Protein AF-A0A512NQ22-F1 (afdb_monomer_lite)

Organism: NCBI:txid1230389

Radius of gyration: 15.25 Å; chains: 1; bounding box: 31×58×37 Å

pLDDT: mean 81.14, std 15.88, range [39.25, 93.25]

Secondary structure (DSSP, 8-state):
---------------HHHHHHHHHHHHHHHHHTT-PPPHHHHHHHHHHHHHHHTT-HHHHHHHHHHHHTTPPPPHHHHHS---S-PPPHHHHHHHHHHHTT---

Sequence (104 aa):
MTGLAEPATSDQELSRAALAQRISKLLAALERAKRQPNRREAYHLREALEMIENERYVDAEAAVIKAEHLAPLPAHVAKLVPTNNVWGIKQIREALDRLEGREQ

Foldseek 3Di:
DDDDDDDDDDPPVLALVVLLVLVVVVLVVCVVVVHWQDLFLLVLLVQLLVCSVVVVSVSSVVSSVSNVVSNDDDPVVVPPDPPVCRDTSVRSVVSSCVSVVVDD

Structure (mmCIF, N/CA/C/O backbone):
data_AF-A0A512NQ22-F1
#
_entry.id   AF-A0A512NQ22-F1
#
loop_
_atom_site.group_PDB
_atom_site.id
_atom_site.type_symbol
_atom_site.label_atom_id
_atom_site.label_alt_id
_atom_site.label_comp_id
_atom_site.label_asym_id
_atom_site.label_entity_id
_atom_site.label_seq_id
_atom_site.pdbx_PDB_ins_code
_atom_site.Cartn_x
_atom_site.Cartn_y
_atom_site.Cartn_z
_atom_site.occupancy
_atom_site.B_iso_or_equiv
_atom_site.auth_seq_id
_atom_site.auth_comp_id
_atom_site.auth_asym_id
_atom_site.auth_atom_id
_atom_site.pdbx_PDB_model_num
ATOM 1 N N . MET A 1 1 ? -14.022 -40.055 8.599 1.00 39.25 1 MET A N 1
ATOM 2 C CA . MET A 1 1 ? -12.965 -39.920 7.578 1.00 39.25 1 MET A CA 1
ATOM 3 C C . MET A 1 1 ? -12.504 -38.477 7.605 1.00 39.25 1 MET A C 1
ATOM 5 O O . MET A 1 1 ? -13.342 -37.615 7.405 1.00 39.25 1 MET A O 1
ATOM 9 N N . THR A 1 2 ? -11.239 -38.283 7.988 1.00 43.94 2 THR A N 1
ATOM 10 C CA . THR A 1 2 ? -10.315 -37.174 7.666 1.00 43.94 2 THR A CA 1
ATOM 11 C C . THR A 1 2 ? -10.954 -35.788 7.468 1.00 43.94 2 THR A C 1
ATOM 13 O O . THR A 1 2 ? -11.649 -35.570 6.492 1.00 43.94 2 THR A O 1
ATOM 16 N N . GLY A 1 3 ? -10.783 -34.798 8.340 1.00 43.62 3 GLY A N 1
ATOM 17 C CA . GLY A 1 3 ? -9.547 -34.415 9.013 1.00 43.62 3 GLY A CA 1
ATOM 18 C C . GLY A 1 3 ? -9.010 -33.131 8.375 1.00 43.62 3 GLY A C 1
ATOM 19 O O . GLY A 1 3 ? -8.501 -33.183 7.265 1.00 43.62 3 GLY A O 1
ATOM 20 N N . LEU A 1 4 ? -9.112 -32.034 9.133 1.00 57.84 4 LEU A N 1
ATOM 21 C CA . LEU A 1 4 ? -8.156 -30.923 9.207 1.00 57.84 4 LEU A CA 1
ATOM 22 C C . LEU A 1 4 ? -7.866 -30.119 7.928 1.00 57.84 4 LEU A C 1
ATOM 24 O O . LEU A 1 4 ? -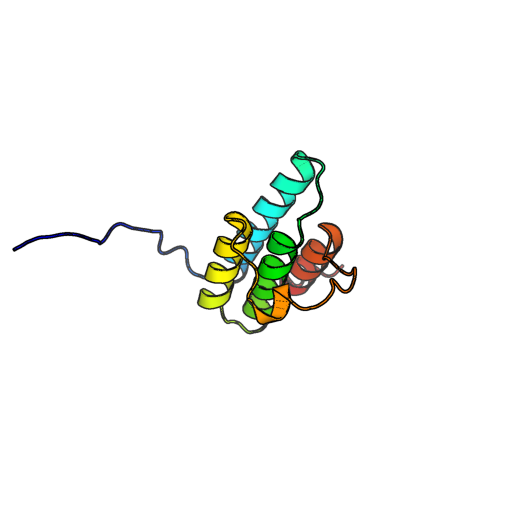7.021 -30.492 7.120 1.00 57.84 4 LEU A O 1
ATOM 28 N N . ALA A 1 5 ? -8.433 -28.910 7.883 1.00 46.50 5 ALA A N 1
ATOM 29 C CA . ALA A 1 5 ? -7.727 -27.726 7.393 1.00 46.50 5 ALA A CA 1
ATOM 30 C C . ALA A 1 5 ? -8.293 -26.446 8.038 1.00 46.50 5 ALA A C 1
ATOM 32 O O . ALA A 1 5 ? -8.768 -2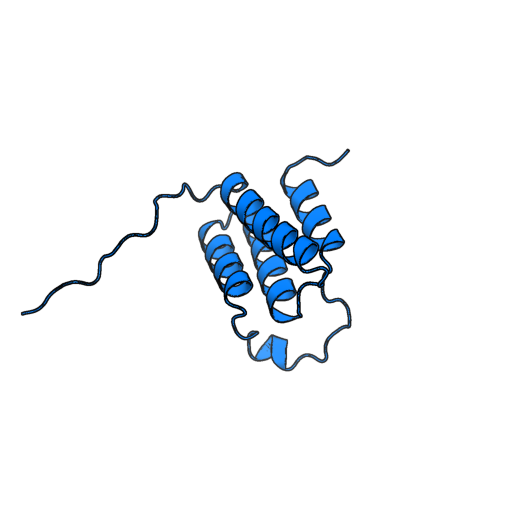5.552 7.350 1.00 46.50 5 ALA A O 1
ATOM 33 N N . GLU A 1 6 ? -8.229 -26.348 9.365 1.00 58.47 6 GLU A N 1
ATOM 34 C CA . GLU A 1 6 ? -8.018 -25.039 9.986 1.00 58.47 6 GLU A CA 1
ATOM 35 C C . GLU A 1 6 ? -6.584 -25.028 10.504 1.00 58.47 6 GLU A C 1
ATOM 37 O O . GLU A 1 6 ? -6.212 -25.855 11.342 1.00 58.47 6 GLU A O 1
ATOM 42 N N . PRO A 1 7 ? -5.752 -24.137 9.955 1.00 49.16 7 PRO A N 1
ATOM 43 C CA . PRO A 1 7 ? -4.839 -23.434 10.831 1.00 49.16 7 PRO A CA 1
ATOM 44 C C . PRO A 1 7 ? -4.823 -21.935 10.521 1.00 49.16 7 PRO A C 1
ATOM 46 O O . PRO A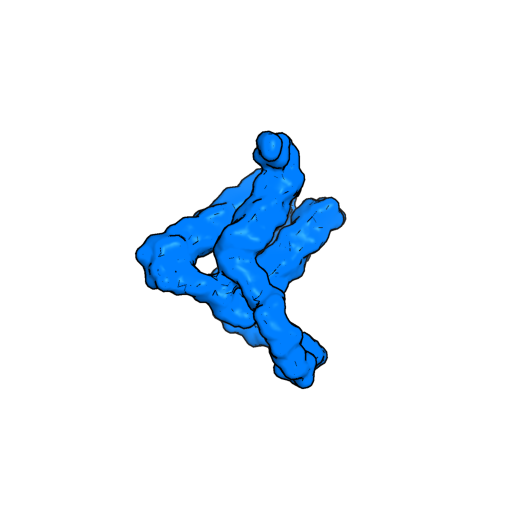 1 7 ? -4.377 -21.502 9.464 1.00 49.16 7 PRO A O 1
ATOM 49 N N . ALA A 1 8 ? -5.296 -21.181 11.515 1.00 51.06 8 ALA A N 1
ATOM 50 C CA . ALA A 1 8 ? -4.751 -19.922 12.004 1.00 51.06 8 ALA A CA 1
ATOM 51 C C . ALA A 1 8 ? -4.156 -18.947 10.978 1.00 51.06 8 ALA A C 1
ATOM 53 O O . ALA A 1 8 ? -3.035 -19.113 10.494 1.00 51.06 8 ALA A O 1
ATOM 54 N N . THR A 1 9 ? -4.789 -17.787 10.843 1.00 42.75 9 THR A N 1
ATOM 55 C CA . THR A 1 9 ? -4.010 -16.551 10.765 1.00 42.75 9 THR A CA 1
ATOM 56 C C . THR A 1 9 ? -4.796 -15.461 11.465 1.00 42.75 9 THR A C 1
ATOM 58 O O . THR A 1 9 ? -5.862 -15.088 11.007 1.00 42.75 9 THR A O 1
ATOM 61 N N . SER A 1 10 ? -4.282 -15.082 12.636 1.00 45.09 10 SER A N 1
ATOM 62 C CA . SER A 1 10 ? -4.523 -13.858 13.393 1.00 45.09 10 SER A CA 1
ATOM 63 C C . SER A 1 10 ? -5.852 -13.154 13.128 1.00 45.09 10 SER A C 1
ATOM 65 O O . SER A 1 10 ? -6.021 -12.540 12.080 1.00 45.09 10 SER A O 1
ATOM 67 N N . ASP A 1 11 ? -6.713 -13.109 14.146 1.00 44.66 11 ASP A N 1
ATOM 68 C CA . ASP A 1 11 ? -7.743 -12.075 14.319 1.00 44.66 11 ASP A CA 1
ATOM 69 C C . ASP A 1 11 ? -7.034 -10.715 14.510 1.00 44.66 11 ASP A C 1
ATOM 71 O O . ASP A 1 11 ? -7.018 -10.091 15.569 1.00 44.66 11 ASP A O 1
ATOM 75 N N . GLN A 1 12 ? -6.243 -10.326 13.513 1.00 53.69 12 GLN A N 1
ATOM 76 C CA . GLN A 1 12 ? -5.619 -9.036 13.434 1.00 53.69 12 GLN A CA 1
ATOM 77 C C . GLN A 1 12 ? -6.753 -8.157 12.955 1.00 53.69 12 GLN A C 1
ATOM 79 O O . GLN A 1 12 ? -7.050 -8.147 11.765 1.00 53.69 12 GLN A O 1
ATOM 84 N N . GLU A 1 13 ? -7.426 -7.522 13.913 1.00 60.47 13 GLU A N 1
ATOM 85 C CA . GLU A 1 13 ? -8.538 -6.606 13.692 1.00 60.47 13 GLU A CA 1
ATOM 86 C C . GLU A 1 13 ? -8.269 -5.820 12.405 1.00 60.47 13 GLU A C 1
ATOM 88 O O . GLU A 1 13 ? -7.305 -5.039 12.338 1.00 60.47 13 GLU A O 1
ATOM 93 N N . LEU A 1 14 ? -9.032 -6.150 11.351 1.00 76.81 14 LEU A N 1
ATOM 94 C CA . LEU A 1 14 ? -8.846 -5.631 9.999 1.00 76.81 14 LEU A CA 1
ATOM 95 C C . LEU A 1 14 ? -9.228 -4.164 10.016 1.00 76.81 14 LEU A C 1
ATOM 97 O O . LEU A 1 14 ? -10.328 -3.755 9.662 1.00 76.81 14 LEU A O 1
ATOM 101 N N . SER A 1 15 ? -8.286 -3.381 10.510 1.00 84.19 15 SER A N 1
ATOM 102 C CA . SER A 1 15 ? -8.408 -1.966 10.724 1.00 84.19 15 SER A CA 1
ATOM 103 C C . SER A 1 15 ? -7.560 -1.263 9.691 1.00 84.19 15 SER A C 1
ATOM 105 O O . SER A 1 15 ? -6.476 -1.704 9.284 1.00 84.19 15 SER A O 1
ATOM 107 N N . ARG A 1 16 ? -8.039 -0.085 9.322 1.00 86.44 16 ARG A N 1
ATOM 108 C CA . ARG A 1 16 ? -7.303 0.872 8.514 1.00 86.44 16 ARG A CA 1
ATOM 109 C C . ARG A 1 16 ? -5.856 1.065 9.007 1.00 86.44 16 ARG A C 1
ATOM 111 O O . ARG A 1 16 ? -4.940 1.095 8.191 1.00 86.44 16 ARG A O 1
ATOM 118 N N . ALA A 1 17 ? -5.640 1.137 10.324 1.00 87.56 17 ALA A N 1
ATOM 119 C CA . ALA A 1 17 ? -4.314 1.306 10.923 1.00 87.56 17 ALA A CA 1
ATOM 120 C C . ALA A 1 17 ? -3.409 0.071 10.751 1.00 87.56 17 ALA A C 1
ATOM 122 O O . ALA A 1 17 ? -2.240 0.216 10.390 1.00 87.56 17 ALA A O 1
ATOM 123 N N . ALA A 1 18 ? -3.936 -1.141 10.958 1.00 90.25 18 ALA A N 1
ATOM 124 C CA . ALA A 1 18 ? -3.172 -2.377 10.776 1.00 90.25 18 ALA A CA 1
ATOM 125 C C . ALA A 1 18 ? -2.721 -2.559 9.316 1.00 90.25 18 ALA A C 1
ATOM 127 O O . ALA A 1 18 ? -1.557 -2.880 9.053 1.00 90.25 18 ALA A O 1
ATOM 128 N N . LEU A 1 19 ? -3.619 -2.289 8.366 1.00 91.00 19 LEU A N 1
ATOM 129 C CA . LEU A 1 19 ? -3.327 -2.363 6.934 1.00 91.00 19 LEU A CA 1
ATOM 130 C C . LEU A 1 19 ? -2.316 -1.292 6.504 1.00 91.00 19 LEU A C 1
ATOM 132 O O . LEU A 1 19 ? -1.327 -1.613 5.841 1.00 91.00 19 LEU A O 1
ATOM 136 N N . ALA A 1 20 ? -2.493 -0.045 6.951 1.00 90.38 20 ALA A N 1
ATOM 137 C CA . ALA A 1 20 ? -1.548 1.040 6.684 1.00 90.38 20 ALA A CA 1
ATOM 138 C C . ALA A 1 20 ? -0.143 0.731 7.230 1.00 90.38 20 ALA A C 1
ATOM 140 O O . ALA A 1 20 ? 0.863 0.936 6.541 1.00 90.38 20 ALA A O 1
ATOM 141 N N . GLN A 1 21 ? -0.056 0.163 8.438 1.00 91.50 21 GLN A N 1
ATOM 142 C CA . GLN A 1 21 ? 1.215 -0.253 9.027 1.00 91.50 21 GLN A CA 1
ATOM 143 C C . GLN A 1 21 ? 1.896 -1.350 8.197 1.00 91.50 21 GLN A C 1
ATOM 145 O O . GLN A 1 21 ? 3.119 -1.341 8.032 1.00 91.50 21 GLN A O 1
ATOM 150 N N . ARG A 1 22 ? 1.125 -2.301 7.666 1.00 92.94 22 ARG A N 1
ATOM 151 C CA . ARG A 1 22 ? 1.642 -3.407 6.854 1.00 92.94 22 ARG A CA 1
ATOM 152 C C . ARG A 1 22 ? 2.180 -2.919 5.507 1.00 92.94 22 ARG A C 1
ATOM 154 O O . ARG A 1 22 ? 3.316 -3.247 5.162 1.00 92.94 22 ARG A O 1
ATOM 161 N N . ILE A 1 23 ? 1.451 -2.032 4.825 1.00 93.06 23 ILE A N 1
ATOM 162 C CA . ILE A 1 23 ? 1.939 -1.362 3.607 1.00 93.06 23 ILE A CA 1
ATOM 163 C C . ILE A 1 23 ? 3.211 -0.560 3.919 1.00 93.06 23 ILE A C 1
ATOM 165 O O . ILE A 1 23 ? 4.203 -0.671 3.201 1.00 93.06 23 ILE A O 1
ATOM 169 N N . SER A 1 24 ? 3.237 0.175 5.034 1.00 92.44 24 SER A N 1
ATOM 170 C CA . SER A 1 24 ? 4.418 0.943 5.457 1.00 92.44 24 SER A CA 1
ATOM 171 C C . SER A 1 24 ? 5.649 0.057 5.682 1.00 92.44 24 SER A C 1
ATOM 173 O O . SER A 1 24 ? 6.755 0.411 5.271 1.00 92.44 24 SER A O 1
ATOM 175 N N . LYS A 1 25 ? 5.480 -1.123 6.295 1.00 93.25 25 LYS A N 1
ATOM 176 C CA . LYS A 1 25 ? 6.566 -2.104 6.472 1.00 93.25 25 LYS A CA 1
ATOM 177 C C . LYS A 1 25 ? 7.088 -2.619 5.132 1.00 93.25 25 LYS A C 1
ATOM 179 O O . LYS A 1 25 ? 8.307 -2.721 4.972 1.00 93.25 25 LYS A O 1
ATOM 184 N N . LEU A 1 26 ? 6.195 -2.905 4.182 1.00 91.00 26 LEU A N 1
ATOM 185 C CA . LEU A 1 26 ? 6.582 -3.314 2.833 1.00 91.00 26 LEU A CA 1
ATOM 186 C C . LEU A 1 26 ? 7.392 -2.210 2.142 1.00 91.00 26 LEU A C 1
ATOM 188 O O . LEU A 1 26 ? 8.495 -2.478 1.671 1.00 91.00 26 LEU A O 1
ATOM 192 N N . LEU A 1 27 ? 6.912 -0.963 2.162 1.00 92.31 27 LEU A N 1
ATOM 193 C CA . LEU A 1 27 ? 7.641 0.179 1.598 1.00 92.31 27 LEU A CA 1
ATOM 194 C C . LEU A 1 27 ? 9.028 0.342 2.231 1.00 92.31 27 LEU A C 1
ATOM 196 O O . LEU A 1 27 ? 10.018 0.448 1.512 1.00 92.31 27 LEU A O 1
ATOM 200 N N . ALA A 1 28 ? 9.131 0.250 3.557 1.00 92.81 28 ALA A N 1
ATOM 201 C CA . ALA A 1 28 ? 10.415 0.331 4.246 1.00 92.81 28 ALA A CA 1
ATOM 202 C C . ALA A 1 28 ? 11.374 -0.813 3.855 1.00 92.81 28 ALA A C 1
ATOM 204 O O . ALA A 1 28 ? 12.594 -0.639 3.873 1.00 92.81 28 ALA A O 1
ATOM 205 N N . ALA A 1 29 ? 10.864 -2.001 3.511 1.00 92.12 29 ALA A N 1
ATOM 206 C CA . ALA A 1 29 ? 11.685 -3.090 2.980 1.00 92.12 29 ALA A CA 1
ATOM 207 C C . ALA A 1 29 ? 12.194 -2.781 1.559 1.00 92.12 29 ALA A C 1
ATOM 209 O O . ALA A 1 29 ? 13.365 -3.034 1.264 1.00 92.12 29 ALA A O 1
ATOM 210 N N . LEU A 1 30 ? 11.356 -2.176 0.708 1.00 91.00 30 LEU A N 1
ATOM 211 C CA . LEU A 1 30 ? 11.746 -1.704 -0.628 1.00 91.00 30 LEU A CA 1
ATOM 212 C C . LEU A 1 30 ? 12.832 -0.622 -0.559 1.00 91.00 30 LEU A C 1
ATOM 214 O O . LEU A 1 30 ? 13.837 -0.708 -1.269 1.00 91.00 30 LEU A O 1
ATOM 218 N N . GLU A 1 31 ? 12.667 0.352 0.341 1.00 92.00 31 GLU A N 1
ATOM 219 C CA . GLU A 1 31 ? 13.634 1.432 0.569 1.00 92.00 31 GLU A CA 1
ATOM 220 C C . GLU A 1 31 ? 14.980 0.889 1.056 1.00 92.00 31 GLU A C 1
ATOM 222 O O . GLU A 1 31 ? 16.026 1.258 0.518 1.00 92.00 31 GLU A O 1
ATOM 227 N N . ARG A 1 32 ? 14.973 -0.046 2.020 1.00 92.50 32 ARG A N 1
ATOM 228 C CA . ARG A 1 32 ? 16.201 -0.714 2.491 1.00 92.50 32 ARG A CA 1
ATOM 229 C C . ARG A 1 32 ? 16.907 -1.475 1.373 1.00 92.50 32 ARG A C 1
ATOM 231 O O . ARG A 1 32 ? 18.133 -1.451 1.301 1.00 92.50 32 ARG A O 1
ATOM 238 N N . ALA A 1 33 ? 16.142 -2.104 0.485 1.00 91.19 33 ALA A N 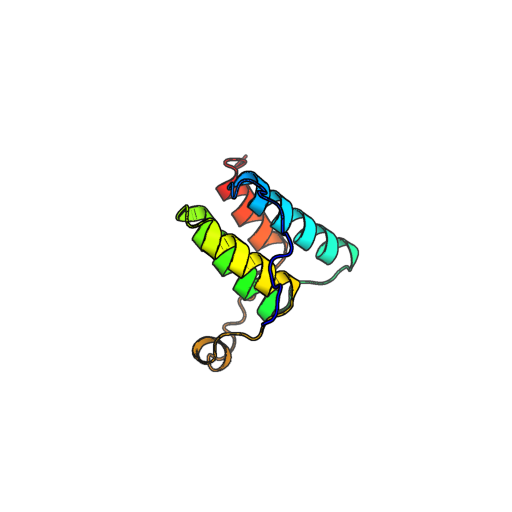1
ATOM 239 C CA . ALA A 1 33 ? 16.662 -2.776 -0.701 1.00 91.19 33 ALA A CA 1
ATOM 240 C C . ALA A 1 33 ? 17.057 -1.806 -1.837 1.00 91.19 33 ALA A C 1
ATOM 242 O O . ALA A 1 33 ? 17.514 -2.264 -2.883 1.00 91.19 33 ALA A O 1
ATOM 243 N N . LYS A 1 34 ? 16.891 -0.485 -1.653 1.00 90.06 34 LYS A N 1
ATOM 244 C CA . LYS A 1 34 ? 17.166 0.572 -2.644 1.00 90.06 34 LYS A CA 1
ATOM 245 C C . LYS A 1 34 ? 16.486 0.324 -3.996 1.00 90.06 34 LYS A C 1
ATOM 247 O O . LYS A 1 34 ? 17.033 0.671 -5.043 1.00 90.06 34 LYS A O 1
ATOM 252 N N . ARG A 1 35 ? 15.292 -0.276 -3.983 1.00 90.94 35 ARG A N 1
ATOM 253 C CA . ARG A 1 35 ? 14.532 -0.614 -5.193 1.00 90.94 35 ARG A CA 1
ATOM 254 C C . ARG A 1 35 ? 13.173 0.061 -5.193 1.00 90.94 35 ARG A C 1
ATOM 256 O O . ARG A 1 35 ? 12.560 0.216 -4.147 1.00 90.94 35 ARG A O 1
ATOM 263 N N . GLN A 1 36 ? 12.678 0.401 -6.376 1.00 89.81 36 GLN A N 1
ATOM 264 C CA . GLN A 1 36 ? 11.280 0.792 -6.539 1.00 89.81 36 GLN A CA 1
ATOM 265 C C . GLN A 1 36 ? 10.371 -0.451 -6.525 1.00 89.81 36 GLN A C 1
ATOM 267 O O . GLN A 1 36 ? 10.838 -1.551 -6.856 1.00 89.81 36 GLN A O 1
ATOM 272 N N . PRO A 1 37 ? 9.087 -0.304 -6.150 1.00 88.50 37 PRO A N 1
ATOM 273 C CA . PRO A 1 37 ? 8.100 -1.347 -6.371 1.00 88.50 37 PRO A CA 1
ATOM 274 C C . PRO A 1 37 ? 8.018 -1.662 -7.865 1.00 88.50 37 PRO A C 1
ATOM 276 O O . PRO A 1 37 ? 8.035 -0.776 -8.723 1.00 88.50 37 PRO A O 1
ATOM 279 N N . ASN A 1 38 ? 7.936 -2.944 -8.186 1.00 89.06 38 ASN A N 1
ATOM 280 C CA . ASN A 1 38 ? 7.673 -3.376 -9.546 1.00 89.06 38 ASN A CA 1
ATOM 281 C C . ASN A 1 38 ? 6.197 -3.142 -9.910 1.00 89.06 38 ASN A C 1
ATOM 283 O O . ASN A 1 38 ? 5.355 -2.838 -9.066 1.00 89.06 38 ASN A O 1
ATOM 287 N N . ARG A 1 39 ? 5.860 -3.337 -11.190 1.00 86.50 39 ARG A N 1
ATOM 288 C CA . ARG A 1 39 ? 4.497 -3.131 -11.703 1.00 86.50 39 ARG A CA 1
ATOM 289 C C . ARG A 1 39 ? 3.429 -3.931 -10.940 1.00 86.50 39 ARG A C 1
ATOM 291 O O . ARG A 1 39 ? 2.310 -3.451 -10.819 1.00 86.50 39 ARG A O 1
ATOM 298 N N . ARG A 1 40 ? 3.752 -5.136 -10.456 1.00 89.69 40 ARG A N 1
ATOM 299 C CA . ARG A 1 40 ? 2.807 -5.994 -9.720 1.00 89.69 40 ARG A CA 1
ATOM 300 C C . ARG A 1 40 ? 2.588 -5.475 -8.306 1.00 89.69 40 ARG A C 1
ATOM 302 O O . ARG A 1 40 ? 1.447 -5.306 -7.901 1.00 89.69 40 ARG A O 1
ATOM 309 N N . GLU A 1 41 ? 3.678 -5.176 -7.603 1.00 90.62 41 GLU A N 1
ATOM 310 C CA . GLU A 1 41 ? 3.646 -4.593 -6.257 1.00 90.62 41 GLU A CA 1
ATOM 311 C C . GLU A 1 41 ? 2.868 -3.281 -6.271 1.00 90.62 41 GLU A C 1
ATOM 313 O O . GLU A 1 41 ? 1.914 -3.132 -5.521 1.00 90.62 41 GLU A O 1
ATOM 318 N N . ALA A 1 42 ? 3.219 -2.362 -7.172 1.00 90.75 42 ALA A N 1
ATOM 319 C CA . ALA A 1 42 ? 2.569 -1.061 -7.267 1.00 90.75 42 ALA A CA 1
ATOM 320 C C . ALA A 1 42 ? 1.075 -1.167 -7.607 1.00 90.75 42 ALA A C 1
ATOM 322 O O . ALA A 1 42 ? 0.276 -0.405 -7.072 1.00 90.75 42 ALA A O 1
ATOM 323 N N . TYR A 1 43 ? 0.690 -2.109 -8.475 1.00 90.50 43 TYR A N 1
ATOM 324 C CA . TYR A 1 43 ? -0.714 -2.337 -8.818 1.00 90.50 43 TYR A CA 1
ATOM 325 C C . TYR A 1 43 ? -1.522 -2.807 -7.605 1.00 90.50 43 TYR A C 1
ATOM 327 O O . TYR A 1 43 ? -2.505 -2.169 -7.243 1.00 90.50 43 TYR A O 1
ATOM 335 N N . HIS A 1 44 ? -1.074 -3.878 -6.946 1.00 91.88 44 HIS A N 1
ATOM 336 C CA . HIS A 1 44 ? -1.785 -4.443 -5.797 1.00 91.88 44 HIS A CA 1
ATOM 337 C C . HIS A 1 44 ? -1.761 -3.497 -4.589 1.00 91.88 44 HIS A C 1
ATOM 339 O O . HIS A 1 44 ? -2.733 -3.424 -3.847 1.00 91.88 44 HIS A O 1
ATOM 345 N N . LEU A 1 45 ? -0.688 -2.717 -4.413 1.00 92.50 45 LEU A N 1
ATOM 346 C CA . LEU A 1 45 ? -0.625 -1.673 -3.387 1.00 92.50 45 LEU A CA 1
ATOM 347 C C . LEU A 1 45 ? -1.608 -0.538 -3.655 1.00 92.50 45 LEU A C 1
ATOM 349 O O . LEU A 1 45 ? -2.235 -0.049 -2.721 1.00 92.50 45 LEU A O 1
ATOM 353 N N . ARG A 1 46 ? -1.773 -0.136 -4.915 1.00 91.94 46 ARG A N 1
ATOM 354 C CA . ARG A 1 46 ? -2.785 0.850 -5.286 1.00 91.94 46 ARG A CA 1
ATOM 355 C C . ARG A 1 46 ? -4.196 0.319 -5.035 1.00 91.94 46 ARG A C 1
ATOM 357 O O . ARG A 1 46 ? -4.984 1.029 -4.423 1.00 91.94 46 ARG A O 1
ATOM 364 N N . GLU A 1 47 ? -4.494 -0.914 -5.447 1.00 92.19 47 GLU A N 1
ATOM 365 C CA . GLU A 1 47 ? -5.787 -1.544 -5.140 1.00 92.19 47 GLU A CA 1
ATOM 366 C C . GLU A 1 47 ? -6.026 -1.596 -3.627 1.00 92.19 47 GLU A C 1
ATOM 368 O O . GLU A 1 47 ? -7.108 -1.249 -3.169 1.00 92.19 47 GLU A O 1
ATOM 373 N N . ALA A 1 48 ? -5.014 -1.962 -2.834 1.00 93.12 48 ALA A N 1
ATOM 374 C CA . ALA A 1 48 ? -5.134 -1.985 -1.381 1.00 93.12 48 ALA A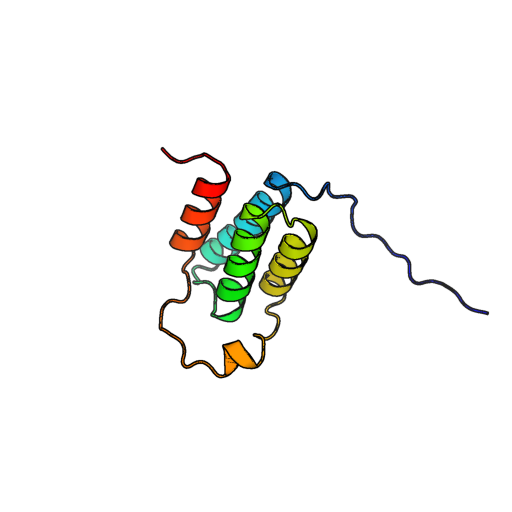 CA 1
ATOM 375 C C . ALA A 1 48 ? -5.491 -0.607 -0.807 1.00 93.12 48 ALA A C 1
ATOM 377 O O . ALA A 1 48 ? -6.382 -0.516 0.033 1.00 93.12 48 ALA A O 1
ATOM 378 N N . LEU A 1 49 ? -4.836 0.462 -1.270 1.00 92.56 49 LEU A N 1
ATOM 379 C CA . LEU A 1 49 ? -5.125 1.830 -0.831 1.00 92.56 49 LEU A CA 1
ATOM 380 C C . LEU A 1 49 ? -6.554 2.253 -1.188 1.00 92.56 49 LEU A C 1
ATOM 382 O O . LEU A 1 49 ? -7.269 2.733 -0.313 1.00 92.56 49 LEU A O 1
ATOM 386 N N . GLU A 1 50 ? -6.991 2.002 -2.425 1.00 92.56 50 GLU A N 1
ATOM 387 C CA . GLU A 1 50 ? -8.365 2.282 -2.867 1.00 92.56 50 GLU A CA 1
ATOM 388 C C . GLU A 1 50 ? -9.388 1.500 -2.015 1.00 92.56 50 GLU A C 1
ATOM 390 O O . GLU A 1 50 ? -10.419 2.040 -1.619 1.00 92.56 50 GLU A O 1
ATOM 395 N N . MET A 1 51 ? -9.106 0.244 -1.656 1.00 92.81 51 MET A N 1
ATOM 396 C CA . MET A 1 51 ? -9.987 -0.543 -0.783 1.00 92.81 51 MET A CA 1
ATOM 397 C C . MET A 1 51 ? -10.010 -0.020 0.661 1.00 92.81 51 MET A C 1
ATOM 399 O O . MET A 1 51 ? -11.072 -0.023 1.281 1.00 92.81 51 MET A O 1
ATOM 403 N N . ILE A 1 52 ? -8.882 0.467 1.191 1.00 91.75 52 ILE A N 1
ATOM 404 C CA . ILE A 1 52 ? -8.827 1.099 2.521 1.00 91.75 52 ILE A CA 1
ATOM 405 C C . ILE A 1 52 ? -9.645 2.397 2.537 1.00 91.75 52 ILE A C 1
ATOM 407 O O . ILE A 1 52 ? -10.369 2.627 3.505 1.00 91.75 52 ILE A O 1
ATOM 411 N N . GLU A 1 53 ? -9.553 3.219 1.484 1.00 90.31 53 GLU A N 1
ATOM 412 C CA . GLU A 1 53 ? -10.348 4.452 1.330 1.00 90.31 53 GLU A CA 1
ATOM 413 C C . GLU A 1 53 ? -11.854 4.165 1.326 1.00 90.31 53 GLU A C 1
ATOM 415 O O . GLU A 1 53 ? -12.630 4.938 1.878 1.00 90.31 53 GLU A O 1
ATOM 420 N N . ASN A 1 54 ? -12.263 3.032 0.753 1.00 90.88 54 ASN A N 1
ATOM 421 C CA . ASN A 1 54 ? -13.662 2.606 0.677 1.00 90.88 54 ASN A CA 1
ATOM 422 C C . ASN A 1 54 ? -14.105 1.716 1.857 1.00 90.88 54 ASN A C 1
ATOM 424 O O . ASN A 1 54 ? -15.130 1.048 1.752 1.00 90.88 54 ASN A O 1
ATOM 428 N N . GLU A 1 55 ? -13.330 1.651 2.946 1.00 90.75 55 GLU A N 1
ATOM 429 C CA . GLU A 1 55 ? -13.618 0.833 4.143 1.00 90.75 55 GLU A CA 1
ATOM 430 C C . GLU A 1 55 ? -13.752 -0.683 3.869 1.00 90.75 55 GLU A C 1
ATOM 432 O O . GLU A 1 55 ? -14.262 -1.457 4.680 1.00 90.75 55 GLU A O 1
ATOM 437 N N . ARG A 1 56 ? -13.234 -1.154 2.729 1.00 92.44 56 ARG A N 1
ATOM 438 C CA . ARG A 1 56 ? -13.245 -2.562 2.311 1.00 92.44 56 ARG A CA 1
ATOM 439 C C . ARG A 1 56 ? -12.006 -3.291 2.826 1.00 92.44 56 ARG A C 1
ATOM 441 O O . ARG A 1 56 ? -11.139 -3.704 2.057 1.00 92.44 56 ARG A O 1
ATOM 448 N N . TYR A 1 57 ? -11.903 -3.452 4.143 1.00 91.38 57 TYR A N 1
ATOM 449 C CA . TYR A 1 57 ? -10.665 -3.924 4.782 1.00 91.38 57 TYR A CA 1
ATOM 450 C C . TYR A 1 57 ? -10.274 -5.371 4.439 1.00 91.38 57 TYR A C 1
ATOM 452 O O . TYR A 1 57 ? -9.088 -5.658 4.301 1.00 91.38 57 TYR A O 1
ATOM 460 N N . VAL A 1 58 ? -11.244 -6.264 4.224 1.00 90.94 58 VAL A N 1
ATOM 461 C CA . VAL A 1 58 ? -10.982 -7.653 3.793 1.00 90.94 58 VAL A CA 1
ATOM 462 C C . VAL A 1 58 ? -10.375 -7.688 2.386 1.00 90.94 58 VAL A C 1
ATOM 464 O O . VAL A 1 58 ? -9.390 -8.382 2.131 1.00 90.94 58 VAL A O 1
ATOM 467 N N . ASP A 1 59 ? -10.924 -6.891 1.467 1.00 91.31 59 ASP A N 1
ATOM 468 C CA . ASP A 1 59 ? -10.409 -6.794 0.099 1.00 91.31 59 ASP A CA 1
ATOM 469 C C . ASP A 1 59 ? -9.037 -6.112 0.064 1.00 91.31 59 ASP A C 1
ATOM 471 O O . ASP A 1 59 ? -8.150 -6.523 -0.690 1.00 91.31 59 ASP A O 1
ATOM 475 N N . ALA A 1 60 ? -8.848 -5.096 0.910 1.00 92.12 60 ALA A N 1
ATOM 476 C CA . ALA A 1 60 ? -7.568 -4.430 1.089 1.00 92.12 60 ALA A CA 1
ATOM 477 C C . ALA A 1 60 ? -6.493 -5.400 1.585 1.00 92.12 60 ALA A C 1
ATOM 479 O O . ALA A 1 60 ? -5.390 -5.415 1.041 1.00 92.12 60 ALA A O 1
ATOM 480 N N . GLU A 1 61 ? -6.803 -6.243 2.571 1.00 92.69 61 GLU A N 1
ATOM 481 C CA . GLU A 1 61 ? -5.869 -7.257 3.052 1.00 92.69 61 GLU A CA 1
ATOM 482 C C . GLU A 1 61 ? -5.463 -8.220 1.933 1.00 92.69 61 GLU A C 1
ATOM 484 O O . GLU A 1 61 ? -4.270 -8.453 1.710 1.00 92.69 61 GLU A O 1
ATOM 489 N N . ALA A 1 62 ? -6.439 -8.735 1.185 1.00 93.06 62 ALA A N 1
ATOM 490 C CA . ALA A 1 62 ? -6.172 -9.629 0.066 1.00 93.06 62 ALA A CA 1
ATOM 491 C C . ALA A 1 62 ? -5.273 -8.963 -0.992 1.00 93.06 62 ALA A C 1
ATOM 493 O O . ALA A 1 62 ? -4.401 -9.619 -1.569 1.00 93.06 62 ALA A O 1
ATOM 494 N N . ALA A 1 63 ? -5.453 -7.665 -1.241 1.00 91.12 63 ALA A N 1
ATOM 495 C CA . ALA A 1 63 ? -4.595 -6.889 -2.130 1.00 91.12 63 ALA A CA 1
ATOM 496 C C . ALA A 1 63 ? -3.173 -6.707 -1.560 1.00 91.12 63 ALA A C 1
ATOM 498 O O . ALA A 1 63 ? -2.198 -6.913 -2.285 1.00 91.12 63 ALA A O 1
ATOM 499 N N . VAL A 1 64 ? -3.017 -6.430 -0.261 1.00 92.00 64 VAL A N 1
ATOM 500 C CA . VAL A 1 64 ? -1.693 -6.358 0.391 1.00 92.00 64 VAL A CA 1
ATOM 501 C C . VAL A 1 64 ? -0.953 -7.693 0.287 1.00 92.00 64 VAL A C 1
ATOM 503 O O . VAL A 1 64 ? 0.207 -7.710 -0.121 1.00 92.00 64 VAL A O 1
ATOM 506 N N . ILE A 1 65 ? -1.627 -8.816 0.552 1.00 92.56 65 ILE A N 1
ATOM 507 C CA . ILE A 1 65 ? -1.051 -10.162 0.391 1.00 92.56 65 ILE A CA 1
ATOM 508 C C . ILE A 1 65 ? -0.588 -10.372 -1.057 1.00 92.56 65 ILE A C 1
ATOM 510 O O . ILE A 1 65 ? 0.534 -10.813 -1.307 1.00 92.56 65 ILE A O 1
ATOM 514 N N . LYS A 1 66 ? -1.414 -10.013 -2.046 1.00 92.00 66 LYS A N 1
ATOM 515 C CA . LYS A 1 66 ? -1.035 -10.117 -3.465 1.00 92.00 66 LYS A CA 1
ATOM 516 C C . LYS A 1 66 ? 0.200 -9.277 -3.804 1.00 92.00 66 LYS A C 1
ATOM 518 O O . LYS A 1 66 ? 1.034 -9.736 -4.589 1.00 92.00 66 LYS A O 1
ATOM 523 N N . ALA A 1 67 ? 0.335 -8.086 -3.218 1.00 90.75 67 ALA A N 1
ATOM 524 C CA . ALA A 1 67 ? 1.514 -7.241 -3.383 1.00 90.75 67 ALA A CA 1
ATOM 525 C C . ALA A 1 67 ? 2.769 -7.897 -2.789 1.00 90.75 67 ALA A C 1
ATOM 527 O O . ALA A 1 67 ? 3.780 -8.010 -3.482 1.00 90.75 67 ALA A O 1
ATOM 528 N N . GLU A 1 68 ? 2.684 -8.379 -1.546 1.00 90.19 68 GLU A N 1
ATOM 529 C CA . GLU A 1 68 ? 3.775 -9.060 -0.834 1.00 90.19 68 GLU A CA 1
ATOM 530 C C . GLU A 1 68 ? 4.256 -10.312 -1.589 1.00 90.19 68 GLU A C 1
ATOM 532 O O . GLU A 1 68 ? 5.457 -10.565 -1.686 1.00 90.19 68 GLU A O 1
ATOM 537 N N . HIS A 1 69 ? 3.326 -11.066 -2.181 1.00 91.06 69 HIS A N 1
ATOM 538 C CA . HIS A 1 69 ? 3.605 -12.308 -2.907 1.00 91.06 69 HIS A CA 1
ATOM 539 C C . HIS A 1 69 ? 3.890 -12.129 -4.407 1.00 91.06 69 HIS A C 1
ATOM 541 O O . HIS A 1 69 ? 4.038 -13.124 -5.122 1.00 91.06 69 HIS A O 1
ATOM 547 N N . LEU A 1 70 ? 3.969 -10.895 -4.918 1.00 86.31 70 LEU A N 1
ATOM 548 C CA . LEU A 1 70 ? 4.197 -10.617 -6.347 1.00 86.31 70 LEU A CA 1
ATOM 549 C C . LEU A 1 70 ? 3.182 -11.305 -7.277 1.00 86.31 70 LEU A C 1
ATOM 551 O O . LEU A 1 70 ? 3.527 -11.731 -8.395 1.00 86.31 70 LEU A O 1
ATOM 555 N N . ALA A 1 71 ? 1.933 -11.406 -6.815 1.00 85.94 71 ALA A N 1
ATOM 556 C CA . ALA A 1 71 ? 0.863 -12.094 -7.520 1.00 85.94 71 ALA A CA 1
ATOM 557 C C . ALA A 1 71 ? 0.697 -11.539 -8.946 1.00 85.94 71 ALA A C 1
ATOM 559 O O . ALA A 1 71 ? 0.908 -10.341 -9.187 1.00 85.94 71 ALA A O 1
ATOM 560 N N . PRO A 1 72 ? 0.336 -12.390 -9.921 1.00 85.50 72 PRO A N 1
ATOM 561 C CA . PRO A 1 72 ? 0.186 -11.954 -11.300 1.00 85.50 72 PRO A CA 1
ATOM 562 C C . PRO A 1 72 ? -0.859 -10.840 -11.412 1.00 85.50 72 PRO A C 1
ATOM 564 O O . PRO A 1 72 ? -1.852 -10.814 -10.686 1.00 85.50 72 PRO A O 1
ATOM 567 N N . LEU A 1 73 ? -0.626 -9.917 -12.346 1.00 83.00 73 LEU A N 1
ATOM 568 C CA . LEU A 1 73 ? -1.622 -8.906 -12.685 1.00 83.00 73 LEU A CA 1
ATOM 569 C C . LEU A 1 73 ? -2.851 -9.586 -13.300 1.00 83.00 73 LEU A C 1
ATOM 571 O O . LEU A 1 73 ? -2.687 -10.547 -14.063 1.00 83.00 73 LEU A O 1
ATOM 575 N N . PRO A 1 74 ? -4.063 -9.064 -13.057 1.00 81.69 74 PRO A N 1
ATOM 576 C CA . PRO A 1 74 ? -5.250 -9.507 -13.772 1.00 81.69 74 PRO A CA 1
ATOM 577 C C . PRO A 1 74 ? -5.041 -9.433 -15.289 1.00 81.69 74 PRO A C 1
ATOM 579 O O . PRO A 1 74 ? -4.432 -8.492 -15.800 1.00 81.69 74 PRO A O 1
ATOM 582 N N . ALA A 1 75 ? -5.565 -10.412 -16.032 1.00 79.06 75 ALA A N 1
ATOM 583 C CA . ALA A 1 75 ? -5.293 -10.558 -17.466 1.00 79.06 75 ALA A CA 1
ATOM 584 C C . ALA A 1 75 ? -5.664 -9.315 -18.297 1.00 79.06 75 ALA A C 1
ATOM 586 O O . ALA A 1 75 ? -4.999 -9.017 -19.288 1.00 79.06 75 ALA A O 1
ATOM 587 N N . HIS A 1 76 ? -6.701 -8.576 -17.891 1.00 75.81 76 HIS A N 1
ATOM 588 C CA . HIS A 1 76 ? -7.098 -7.329 -18.542 1.00 75.81 76 HIS A CA 1
ATOM 589 C C . HIS A 1 76 ? -6.077 -6.204 -18.300 1.00 75.81 76 HIS A C 1
ATOM 591 O O . HIS A 1 76 ? -5.743 -5.484 -19.233 1.00 75.81 76 HIS A O 1
ATOM 597 N N . VAL A 1 77 ? -5.495 -6.113 -17.099 1.00 76.25 77 VAL A N 1
ATOM 598 C CA . VAL A 1 77 ? -4.441 -5.139 -16.757 1.00 76.25 77 VAL A CA 1
ATOM 599 C C . VAL A 1 77 ? -3.106 -5.506 -17.394 1.00 76.25 77 VAL A C 1
ATOM 601 O O . VAL A 1 77 ? -2.382 -4.632 -17.864 1.00 76.25 77 VAL A O 1
ATOM 604 N N . ALA A 1 78 ? -2.772 -6.797 -17.437 1.00 75.25 78 ALA A N 1
ATOM 605 C CA . ALA A 1 78 ? -1.529 -7.284 -18.029 1.00 75.25 78 ALA A CA 1
ATOM 606 C C . ALA A 1 78 ? -1.426 -6.955 -19.530 1.00 75.25 78 ALA A C 1
ATOM 608 O O . ALA A 1 78 ? -0.331 -6.683 -20.021 1.00 75.25 78 ALA A O 1
ATOM 609 N N . LYS A 1 79 ? -2.567 -6.957 -20.236 1.00 72.94 79 LYS A N 1
ATOM 610 C CA . LYS A 1 79 ? -2.679 -6.642 -21.669 1.00 72.94 79 LYS A CA 1
ATOM 611 C C . LYS A 1 79 ? -2.674 -5.145 -21.975 1.00 72.94 79 LYS A C 1
ATOM 613 O O . LYS A 1 79 ? -2.411 -4.772 -23.115 1.00 72.94 79 LYS A O 1
ATOM 618 N N . LEU A 1 80 ? -2.948 -4.291 -20.988 1.00 70.62 80 LEU A N 1
ATOM 619 C CA . LEU A 1 80 ? -2.789 -2.852 -21.158 1.00 70.62 80 LEU A CA 1
ATOM 620 C C . LEU A 1 80 ? -1.291 -2.549 -21.265 1.00 70.62 80 LEU A C 1
ATOM 622 O O . LEU A 1 80 ? -0.504 -2.921 -20.380 1.00 70.62 80 LEU A O 1
ATOM 626 N N . VAL A 1 81 ? -0.903 -1.887 -22.364 1.00 59.31 81 VAL A N 1
ATOM 627 C CA . VAL A 1 81 ? 0.417 -1.255 -22.506 1.00 59.31 81 VAL A CA 1
ATOM 628 C C . VAL A 1 81 ? 0.658 -0.481 -21.216 1.00 59.31 81 VAL A C 1
ATOM 630 O O . VAL A 1 81 ? -0.258 0.228 -20.793 1.00 59.31 81 VAL A O 1
ATOM 633 N N . PRO A 1 82 ? 1.809 -0.651 -20.540 1.00 56.66 82 PRO A N 1
ATOM 634 C CA . PRO A 1 82 ? 2.056 0.060 -19.303 1.00 56.66 82 PRO A CA 1
ATOM 635 C C . PRO A 1 82 ? 1.997 1.550 -19.624 1.00 56.66 82 PRO A C 1
ATOM 637 O O . PRO A 1 82 ? 2.941 2.119 -20.167 1.00 56.66 82 PRO A O 1
ATOM 640 N N . THR A 1 83 ? 0.883 2.199 -19.292 1.00 54.41 83 THR A N 1
ATOM 641 C CA . THR A 1 83 ? 0.910 3.615 -18.976 1.00 54.41 83 THR A CA 1
ATOM 642 C C . THR A 1 83 ? 2.007 3.710 -17.933 1.00 54.41 83 THR A C 1
ATOM 644 O O . THR A 1 83 ? 1.940 3.031 -16.909 1.00 54.41 83 THR A O 1
ATOM 647 N N . ASN A 1 84 ? 3.082 4.418 -18.273 1.00 54.81 84 ASN A N 1
ATOM 648 C CA . ASN A 1 84 ? 4.385 4.432 -17.602 1.00 54.81 84 ASN A CA 1
ATOM 649 C C . ASN A 1 84 ? 4.338 5.033 -16.178 1.00 54.81 84 ASN A C 1
ATOM 651 O O . ASN A 1 84 ? 5.282 5.652 -15.710 1.00 54.81 84 ASN A O 1
ATOM 655 N N . ASN A 1 85 ? 3.202 4.902 -15.504 1.00 64.69 85 ASN A N 1
ATOM 656 C CA . ASN A 1 85 ? 2.841 5.511 -14.245 1.00 64.69 85 ASN A CA 1
ATOM 657 C C . ASN A 1 85 ? 2.736 4.420 -13.171 1.00 64.69 85 ASN A C 1
ATOM 659 O O . ASN A 1 85 ? 1.720 4.272 -12.491 1.00 64.69 85 ASN A O 1
ATOM 663 N N . VAL A 1 86 ? 3.777 3.588 -13.085 1.00 78.31 86 VAL A N 1
ATOM 664 C CA . VAL A 1 86 ? 3.955 2.666 -11.961 1.00 78.31 86 VAL A CA 1
ATOM 665 C C . VAL A 1 86 ? 4.225 3.527 -10.735 1.00 78.31 86 VAL A C 1
ATOM 667 O O . VAL A 1 86 ? 5.187 4.292 -10.732 1.00 78.31 86 VAL A O 1
ATOM 670 N N . TRP A 1 87 ? 3.365 3.432 -9.721 1.00 85.50 87 TRP A N 1
ATOM 671 C CA . TRP A 1 87 ? 3.528 4.227 -8.510 1.00 85.50 87 TRP A CA 1
ATOM 672 C C . TRP A 1 87 ? 4.835 3.863 -7.812 1.00 85.50 87 TRP A C 1
ATOM 674 O O . TRP A 1 87 ? 5.049 2.705 -7.459 1.00 85.50 87 TRP A O 1
ATOM 684 N N . GLY A 1 88 ? 5.701 4.852 -7.615 1.00 88.38 88 GLY A N 1
ATOM 685 C CA . GLY A 1 88 ? 6.908 4.712 -6.809 1.00 88.38 88 GLY A CA 1
ATOM 686 C C . GLY A 1 88 ? 6.601 4.765 -5.312 1.00 88.38 88 GLY A C 1
ATOM 687 O O . GLY A 1 88 ? 5.502 5.132 -4.893 1.00 88.38 88 GLY A O 1
ATOM 688 N N . ILE A 1 89 ? 7.609 4.470 -4.489 1.00 89.38 89 ILE A N 1
ATOM 689 C CA . ILE A 1 89 ? 7.485 4.464 -3.017 1.00 89.38 89 ILE A CA 1
ATOM 690 C C . ILE A 1 89 ? 6.881 5.771 -2.489 1.00 89.38 89 ILE A C 1
ATOM 692 O O . ILE A 1 89 ? 5.982 5.740 -1.653 1.00 89.38 89 ILE A O 1
ATOM 696 N N . LYS A 1 90 ? 7.336 6.916 -3.016 1.00 89.00 90 LYS A N 1
ATOM 697 C CA . LYS A 1 90 ? 6.866 8.245 -2.603 1.00 89.00 90 LYS A CA 1
ATOM 698 C C . LYS A 1 90 ? 5.358 8.413 -2.805 1.00 89.00 90 LYS A C 1
ATOM 700 O O . LYS A 1 90 ? 4.683 8.870 -1.897 1.00 89.00 90 LYS A O 1
ATOM 705 N N . GLN A 1 91 ? 4.831 7.996 -3.957 1.00 90.81 91 GLN A N 1
ATOM 706 C CA . GLN A 1 91 ? 3.410 8.145 -4.293 1.00 90.81 91 GLN A CA 1
ATOM 707 C C . GLN A 1 91 ? 2.523 7.253 -3.416 1.00 90.81 91 GLN A C 1
ATOM 709 O O . GLN A 1 91 ? 1.471 7.687 -2.957 1.00 90.81 91 GLN A O 1
ATOM 714 N N . ILE A 1 92 ? 2.966 6.018 -3.148 1.00 90.81 92 ILE A N 1
ATOM 715 C CA . ILE A 1 92 ? 2.246 5.086 -2.265 1.00 90.81 92 ILE A CA 1
ATOM 716 C C . ILE A 1 92 ? 2.248 5.621 -0.827 1.00 90.81 92 ILE A C 1
ATOM 718 O O . ILE A 1 92 ? 1.234 5.550 -0.138 1.00 90.81 92 ILE A O 1
ATOM 722 N N . ARG A 1 93 ? 3.365 6.205 -0.385 1.00 90.06 93 ARG A N 1
ATOM 723 C CA . ARG A 1 93 ? 3.482 6.810 0.943 1.00 90.06 93 ARG A CA 1
ATOM 724 C C . ARG A 1 93 ? 2.633 8.070 1.093 1.00 90.06 93 ARG A C 1
ATOM 726 O O . ARG A 1 93 ? 1.909 8.174 2.069 1.00 90.06 93 ARG A O 1
ATOM 733 N N . GLU A 1 94 ? 2.623 8.952 0.098 1.00 91.31 94 GLU A N 1
ATOM 734 C CA . GLU A 1 94 ? 1.721 10.113 0.075 1.00 91.31 94 GLU A CA 1
ATOM 735 C C . GLU A 1 94 ? 0.244 9.687 0.153 1.00 91.31 94 GLU A C 1
ATOM 737 O O . GLU A 1 94 ? -0.553 10.334 0.824 1.00 91.31 94 GLU A O 1
ATOM 742 N N . ALA A 1 95 ? -0.139 8.585 -0.500 1.00 90.06 95 ALA A N 1
ATOM 743 C CA . ALA A 1 95 ? -1.494 8.043 -0.390 1.00 90.06 95 ALA A CA 1
ATOM 744 C C . ALA A 1 95 ? -1.800 7.453 0.999 1.00 90.06 95 ALA A C 1
ATOM 746 O O . ALA A 1 95 ? -2.908 7.625 1.504 1.00 90.06 95 ALA A O 1
ATOM 747 N N . LEU A 1 96 ? -0.825 6.804 1.642 1.00 89.06 96 LEU A N 1
ATOM 748 C CA . LEU A 1 96 ? -0.957 6.364 3.034 1.00 89.06 96 LEU A CA 1
ATOM 749 C 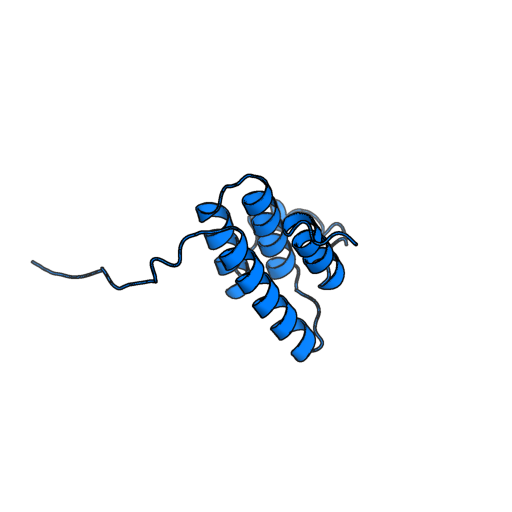C . LEU A 1 96 ? -1.105 7.540 4.005 1.00 89.06 96 LEU A C 1
ATOM 751 O O . LEU A 1 96 ? -1.958 7.483 4.888 1.00 89.06 96 LEU A O 1
ATOM 755 N N . ASP A 1 97 ? -0.311 8.596 3.835 1.00 88.56 97 ASP A N 1
ATOM 756 C CA . ASP A 1 97 ? -0.348 9.777 4.703 1.00 88.56 97 ASP A CA 1
ATOM 757 C C . ASP A 1 97 ? -1.715 10.481 4.611 1.00 88.56 97 ASP A C 1
ATOM 759 O O . ASP A 1 97 ? -2.299 10.833 5.642 1.00 88.56 97 ASP A O 1
ATOM 763 N N . ARG A 1 98 ? -2.274 10.585 3.392 1.00 87.81 98 ARG A N 1
ATOM 764 C CA . ARG A 1 98 ? -3.649 11.060 3.147 1.00 87.81 98 ARG A CA 1
ATOM 765 C C . ARG A 1 98 ? -4.682 10.231 3.876 1.00 87.81 98 ARG A C 1
ATOM 767 O O . ARG A 1 98 ? -5.516 10.768 4.599 1.00 87.81 98 ARG A O 1
ATOM 774 N N . LEU A 1 99 ? -4.594 8.914 3.708 1.00 84.25 99 LEU A N 1
ATOM 775 C CA . LEU A 1 99 ? -5.461 7.985 4.405 1.00 84.25 99 LEU A CA 1
ATOM 776 C C . LEU A 1 99 ? -5.394 8.243 5.910 1.00 84.25 99 LEU A C 1
ATOM 778 O O . LEU A 1 99 ? -6.436 8.351 6.546 1.00 84.25 99 LEU A O 1
ATOM 782 N N . GLU A 1 100 ? -4.192 8.336 6.490 1.00 82.31 100 GLU A N 1
ATOM 783 C CA . GLU A 1 100 ? -3.972 8.518 7.933 1.00 82.31 100 GLU A CA 1
ATOM 784 C C . GLU A 1 100 ? -4.396 9.882 8.481 1.00 82.31 100 GLU A C 1
ATOM 786 O O . GLU A 1 100 ? -4.355 10.053 9.699 1.00 82.31 100 GLU A O 1
ATOM 791 N N . GLY A 1 101 ? -4.843 10.812 7.632 1.00 76.06 101 GLY A N 1
ATOM 792 C CA . GLY A 1 101 ? -5.140 12.182 8.045 1.00 76.06 101 GLY A CA 1
ATOM 793 C C . GLY A 1 101 ? -3.891 12.902 8.555 1.00 76.06 101 GLY A C 1
ATOM 794 O O . GLY A 1 101 ? -3.993 13.812 9.372 1.00 76.06 101 GLY A O 1
ATOM 795 N N . ARG A 1 102 ? -2.705 12.460 8.114 1.00 65.94 102 ARG A N 1
ATOM 796 C CA . ARG A 1 102 ? -1.399 13.033 8.471 1.00 65.94 102 ARG A CA 1
ATOM 797 C C . ARG A 1 102 ? -0.929 14.073 7.461 1.00 65.94 102 ARG A C 1
ATOM 799 O O . ARG A 1 102 ? 0.262 14.372 7.410 1.00 65.94 102 ARG A O 1
ATOM 806 N N . GLU A 1 103 ? -1.844 14.607 6.656 1.00 50.28 103 GLU A N 1
ATOM 807 C CA . GLU A 1 103 ? -1.548 15.740 5.788 1.00 50.28 103 GLU A CA 1
ATOM 808 C C . GLU A 1 103 ? -1.104 16.918 6.667 1.00 50.28 103 GLU A C 1
ATOM 810 O O . GLU A 1 103 ? -1.889 17.449 7.452 1.00 50.28 103 GLU A O 1
ATOM 815 N N . GLN A 1 104 ? 0.186 17.250 6.587 1.00 43.56 104 GLN A N 1
ATOM 816 C CA . GLN A 1 104 ? 0.760 18.479 7.131 1.00 43.56 104 GLN A CA 1
ATOM 817 C C . GLN A 1 104 ? 0.763 19.561 6.061 1.00 43.56 104 GLN A C 1
ATOM 819 O O . GLN A 1 104 ? 1.157 19.236 4.917 1.00 43.56 104 GLN A O 1
#